Protein AF-A0A949WKX7-F1 (afdb_monomer_lite)

Radius of gyration: 25.23 Å; chains: 1; bounding box: 70×46×63 Å

Sequence (174 aa):
MPRRTNNMPKRAIAEISQEQEAMLPEYRQKWRSFAISTESIDEEKVRSVIKAAYSVSDFSEPEILFFESPFAAIQGIFAIDDYKGYLGHKTTTKFHKRVIHYIWHGIEEKFETIIFRKLRNQIHFPEFPHYWTEDNPIIPYFPSSYEINICMSIQLINDLVNSEIEFADVILFK

Foldseek 3Di:
DDDDPPPDPPPDPPDADPVRVVCVVVVVVVVVVVVPDPDDDPPVVVLVVQQVVCVVPPDDRDDDDDDPDPLRVLLVLLPDDPSCVVCDPVSNVVCCVPPLVVVLVVVCCCCCVPVVLVVCCVVVPVPDRDDDDPVDDDDDPDDDDDPCSVVVSVVVSVCSNVDPDDCPVVPDDD

Secondary structure (DSSP, 8-state):
--------------S--HHHHHHHHHHHHHHHHHHH--SPP-HHHHHHHHHHHHHTSSSPPPP----SSHHHHHHHHHTSTTHHHHHHHHHHHHHIIIIIHHHHHHHHHHIIIIIIHHHHHHHH-SS-----BTTB----SS--SHHHHHHHHHHHHHHHHH----GGG-----

pLDDT: mean 71.39, std 17.6, range [30.52, 93.62]

Structure (mmCIF, N/CA/C/O backbone):
data_AF-A0A949WKX7-F1
#
_entry.id   AF-A0A949WKX7-F1
#
loop_
_atom_site.group_PDB
_atom_site.id
_atom_site.type_symbol
_atom_site.label_atom_id
_atom_site.label_alt_id
_atom_site.label_comp_id
_atom_site.label_asym_id
_atom_site.label_entity_id
_atom_site.label_seq_id
_atom_site.pdbx_PDB_ins_code
_atom_site.Cartn_x
_atom_site.Cartn_y
_atom_site.Cartn_z
_atom_site.occupancy
_atom_site.B_iso_or_equiv
_atom_site.auth_seq_id
_atom_site.auth_comp_id
_atom_site.auth_asym_id
_atom_site.auth_atom_id
_atom_site.pdbx_PDB_model_num
ATOM 1 N N . MET A 1 1 ? -31.957 8.109 -2.322 1.00 39.16 1 MET A N 1
ATOM 2 C CA . MET A 1 1 ? -30.990 7.964 -1.210 1.00 39.16 1 MET A CA 1
ATOM 3 C C . MET A 1 1 ? -31.052 9.212 -0.339 1.00 39.16 1 MET A C 1
ATOM 5 O O . MET A 1 1 ? -30.906 10.296 -0.898 1.00 39.16 1 MET A O 1
ATOM 9 N N . PRO A 1 2 ? -31.317 9.117 0.974 1.00 37.72 2 PRO A N 1
ATOM 10 C CA . PRO A 1 2 ? -31.351 10.300 1.825 1.00 37.72 2 PRO A CA 1
ATOM 11 C C . PRO A 1 2 ? -29.922 10.788 2.115 1.00 37.72 2 PRO A C 1
ATOM 13 O O . PRO A 1 2 ? -29.039 10.006 2.461 1.00 37.72 2 PRO A O 1
ATOM 16 N N . ARG A 1 3 ? -29.691 12.096 1.932 1.00 46.78 3 ARG A N 1
ATOM 17 C CA . ARG A 1 3 ? -28.433 12.784 2.262 1.00 46.78 3 ARG A CA 1
ATOM 18 C C . ARG A 1 3 ? -28.206 12.728 3.774 1.00 46.78 3 ARG A C 1
ATOM 20 O O . ARG A 1 3 ? -29.036 13.221 4.531 1.00 46.78 3 ARG A O 1
ATOM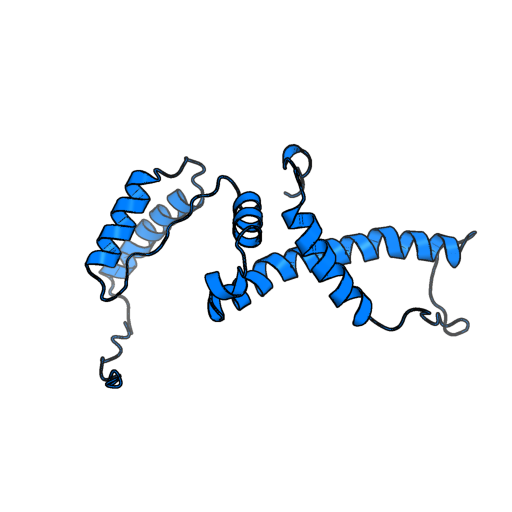 27 N N . ARG A 1 4 ? -27.057 12.193 4.200 1.00 47.19 4 ARG A N 1
ATOM 28 C CA . ARG A 1 4 ? -26.566 12.268 5.585 1.00 47.19 4 ARG A CA 1
ATOM 29 C C . ARG A 1 4 ? -26.398 13.754 5.942 1.00 47.19 4 ARG A C 1
ATOM 31 O O . ARG A 1 4 ? -25.523 14.430 5.405 1.00 47.19 4 ARG A O 1
ATOM 38 N N . THR A 1 5 ? -27.278 14.296 6.778 1.00 50.59 5 THR A N 1
ATOM 39 C CA . THR A 1 5 ? -27.165 15.665 7.294 1.00 50.59 5 THR A CA 1
ATOM 40 C C . THR A 1 5 ? -25.985 15.721 8.264 1.00 50.59 5 THR A C 1
ATOM 42 O O . THR A 1 5 ? -26.019 15.086 9.317 1.00 50.59 5 THR A O 1
ATOM 45 N N . ASN A 1 6 ? -24.932 16.457 7.900 1.00 53.31 6 ASN A N 1
ATOM 46 C CA . ASN A 1 6 ? -23.714 16.674 8.691 1.00 53.31 6 ASN A CA 1
ATOM 47 C C . ASN A 1 6 ? -23.968 17.575 9.921 1.00 53.31 6 ASN A C 1
ATOM 49 O O . ASN A 1 6 ? -23.372 18.639 10.041 1.00 53.31 6 ASN A O 1
ATOM 53 N N . ASN A 1 7 ? -24.835 17.148 10.841 1.00 54.50 7 ASN A N 1
ATOM 54 C CA . ASN A 1 7 ? -25.090 17.829 12.118 1.00 54.50 7 ASN A CA 1
ATOM 55 C C . ASN A 1 7 ? -24.396 17.140 13.310 1.00 54.50 7 ASN A C 1
ATOM 57 O O . ASN A 1 7 ? -24.852 17.253 14.444 1.00 54.50 7 ASN A O 1
ATOM 61 N N . MET A 1 8 ? -23.285 16.426 13.088 1.00 50.69 8 MET A N 1
ATOM 62 C CA . MET A 1 8 ? -22.447 15.985 14.207 1.00 50.69 8 MET A CA 1
ATOM 63 C C . MET A 1 8 ? -21.606 17.168 14.712 1.00 50.69 8 MET A C 1
ATOM 65 O O . MET A 1 8 ? -20.822 17.716 13.932 1.00 50.69 8 MET A O 1
ATOM 69 N N . PRO A 1 9 ? -21.725 17.571 15.991 1.00 56.16 9 PRO A N 1
ATOM 70 C CA . PRO A 1 9 ? -20.866 18.604 16.550 1.00 56.16 9 PRO A CA 1
ATOM 71 C C . PRO A 1 9 ? -19.411 18.125 16.494 1.00 56.16 9 PRO A C 1
ATOM 73 O O . PRO A 1 9 ? -19.074 17.067 17.029 1.00 56.16 9 PRO A O 1
ATOM 76 N N . LYS A 1 10 ? -18.541 18.897 15.831 1.00 61.34 10 LYS A N 1
ATOM 77 C CA . LYS A 1 10 ? -17.091 18.671 15.853 1.00 61.34 10 LYS A CA 1
ATOM 78 C C . LYS A 1 10 ? -16.607 18.833 17.293 1.00 61.34 10 LYS A C 1
ATOM 80 O O . LYS A 1 10 ? -16.432 19.952 17.765 1.00 61.34 10 LYS A O 1
ATOM 85 N N . ARG A 1 11 ? -16.389 17.720 17.991 1.00 65.19 11 ARG A N 1
ATOM 86 C CA . ARG A 1 11 ? -15.721 17.701 19.296 1.00 65.19 11 ARG A CA 1
ATOM 87 C C . ARG A 1 11 ? -14.225 17.900 19.065 1.00 65.19 11 ARG A C 1
ATOM 89 O O . ARG A 1 11 ? -13.481 16.935 18.924 1.00 65.19 11 ARG A O 1
ATOM 96 N N . ALA A 1 12 ? -13.811 19.153 18.918 1.00 63.34 12 ALA A N 1
ATOM 97 C CA . ALA A 1 12 ? -12.402 19.513 18.906 1.00 63.34 12 ALA A CA 1
ATOM 98 C C . ALA A 1 12 ? -11.899 19.531 20.354 1.00 63.34 12 ALA A C 1
ATOM 100 O O . ALA A 1 12 ? -12.466 20.225 21.195 1.00 63.34 12 ALA A O 1
ATOM 101 N N . ILE A 1 13 ? -10.862 18.748 20.647 1.00 71.69 13 ILE A N 1
ATOM 102 C CA . ILE A 1 13 ? -10.139 18.840 21.917 1.00 71.69 13 ILE A CA 1
ATOM 103 C C . ILE A 1 13 ? -9.285 20.107 21.815 1.00 71.69 13 ILE A C 1
ATOM 105 O O . ILE A 1 13 ? -8.344 20.141 21.025 1.00 71.69 13 ILE A O 1
ATOM 109 N N . ALA A 1 14 ? -9.678 21.168 22.520 1.00 74.75 14 ALA A N 1
ATOM 110 C CA . ALA A 1 14 ? -8.988 22.458 22.477 1.00 74.75 14 ALA A CA 1
ATOM 111 C C . ALA A 1 14 ? -7.728 22.468 23.355 1.00 74.75 14 ALA A C 1
ATOM 113 O O . ALA A 1 14 ? -6.737 23.095 22.996 1.00 74.75 14 ALA A O 1
ATOM 114 N N . GLU A 1 15 ? -7.763 21.741 24.474 1.0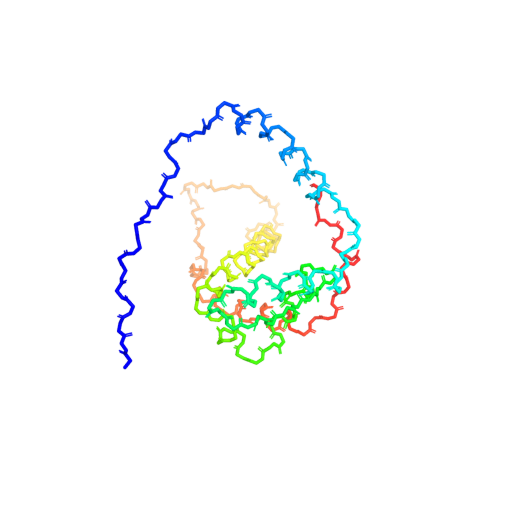0 82.19 15 GLU A N 1
ATOM 115 C CA . GLU A 1 15 ? -6.693 21.683 25.467 1.00 82.19 15 GLU A CA 1
ATOM 116 C C . GLU A 1 15 ? -6.556 20.256 26.004 1.00 82.19 15 GLU A C 1
ATOM 118 O O . GLU A 1 15 ? -7.531 19.502 26.074 1.00 82.19 15 GLU A O 1
ATOM 123 N N . ILE A 1 16 ? -5.325 19.887 26.346 1.00 84.81 16 ILE A N 1
ATOM 124 C CA . ILE A 1 16 ? -4.964 18.584 26.902 1.00 84.81 16 ILE A CA 1
ATOM 125 C C . ILE A 1 16 ? -4.978 18.729 28.427 1.00 84.81 16 ILE A C 1
ATOM 127 O O . ILE A 1 16 ? -4.426 19.701 28.942 1.00 84.81 16 ILE A O 1
ATOM 131 N N . SER A 1 17 ? -5.610 17.811 29.164 1.00 87.94 17 SER A N 1
ATOM 132 C CA . SER A 1 17 ? -5.568 17.885 30.632 1.00 87.94 17 SER A CA 1
ATOM 133 C C . SER A 1 17 ? -4.164 17.564 31.154 1.00 87.94 17 SER A C 1
ATOM 135 O O . SER A 1 17 ? -3.410 16.830 30.517 1.00 87.94 17 SER A O 1
ATOM 137 N N . GLN A 1 18 ? -3.823 18.058 32.346 1.00 87.50 18 GLN A N 1
ATOM 138 C CA . GLN A 1 18 ? -2.528 17.781 32.980 1.00 87.50 18 GLN A CA 1
ATOM 139 C C . GLN A 1 18 ? -2.286 16.271 33.178 1.00 87.50 18 GLN A C 1
ATOM 141 O O . GLN A 1 18 ? -1.166 15.789 33.028 1.00 87.50 18 GLN A O 1
ATOM 146 N N . GLU A 1 19 ? -3.351 15.509 33.442 1.00 88.19 19 GLU A N 1
ATOM 147 C CA . GLU A 1 19 ? -3.313 14.044 33.509 1.00 88.19 19 GLU A CA 1
ATOM 148 C C . GLU A 1 19 ? -3.000 13.416 32.143 1.00 88.19 19 GLU A C 1
ATOM 150 O O . GLU A 1 19 ? -2.157 12.530 32.046 1.00 88.19 19 GLU A O 1
ATOM 155 N N . GLN A 1 20 ? -3.628 13.894 31.064 1.00 85.31 20 GLN A N 1
ATOM 156 C CA . GLN A 1 20 ? -3.361 13.414 29.705 1.00 85.31 20 GLN A CA 1
ATOM 157 C C . GLN A 1 20 ? -1.944 13.772 29.237 1.00 85.31 20 GLN A C 1
ATOM 159 O O . GLN A 1 20 ? -1.293 12.955 28.584 1.00 85.31 20 GLN A O 1
ATOM 164 N N . GLU A 1 21 ? -1.454 14.964 29.581 1.00 88.50 21 GLU A N 1
ATOM 165 C CA . GLU A 1 21 ? -0.094 15.405 29.267 1.00 88.50 21 GLU A CA 1
ATOM 166 C C . GLU A 1 21 ? 0.953 14.542 29.981 1.00 88.50 21 GLU A C 1
ATOM 168 O O . GLU A 1 21 ? 1.921 14.108 29.351 1.00 88.50 21 GLU A O 1
ATOM 173 N N . ALA A 1 22 ? 0.710 14.191 31.248 1.00 91.44 22 ALA A N 1
ATOM 174 C CA . ALA A 1 22 ? 1.557 13.269 32.001 1.00 91.44 22 ALA A CA 1
ATOM 175 C C . ALA A 1 22 ? 1.628 11.863 31.370 1.00 91.44 22 ALA A C 1
ATOM 177 O O . ALA A 1 22 ? 2.645 11.187 31.510 1.00 91.44 22 ALA A O 1
ATOM 178 N N . MET A 1 23 ? 0.600 11.438 30.623 1.00 91.38 23 MET A N 1
ATOM 179 C CA . MET A 1 23 ? 0.587 10.150 29.913 1.00 91.38 23 MET A CA 1
ATOM 180 C C . MET A 1 23 ? 1.288 10.180 28.543 1.00 91.38 23 MET A C 1
ATOM 182 O O . MET A 1 23 ? 1.633 9.124 28.002 1.00 91.38 23 MET A O 1
ATOM 186 N N . LEU A 1 24 ? 1.505 11.355 27.938 1.00 90.56 24 LEU A N 1
ATOM 187 C CA . LEU A 1 24 ? 2.106 11.459 26.599 1.00 90.56 24 LEU A CA 1
ATOM 188 C C . LEU A 1 24 ? 3.486 10.785 26.477 1.00 90.56 24 LEU A C 1
ATOM 190 O O . LEU A 1 24 ? 3.721 10.140 25.448 1.00 90.56 24 LEU A O 1
ATOM 194 N N . PRO A 1 25 ? 4.405 10.894 27.459 1.00 92.44 25 PRO A N 1
ATOM 195 C CA . PRO A 1 25 ? 5.700 10.222 27.394 1.00 92.44 25 PRO A CA 1
ATOM 196 C C . PRO A 1 25 ? 5.571 8.698 27.322 1.00 92.44 25 PRO A C 1
ATOM 198 O O . PRO A 1 25 ? 6.234 8.074 26.492 1.00 92.44 25 PRO A O 1
ATOM 201 N N . GLU A 1 26 ? 4.676 8.109 28.119 1.00 91.94 26 GLU A N 1
ATOM 202 C CA . GLU A 1 26 ? 4.443 6.661 28.145 1.00 91.94 26 GLU A CA 1
ATOM 203 C C . GLU A 1 26 ? 3.891 6.165 26.807 1.00 91.94 26 GLU A C 1
ATOM 205 O O . GLU A 1 26 ? 4.407 5.205 26.227 1.00 91.94 26 GLU A O 1
ATOM 210 N N . TYR A 1 27 ? 2.891 6.861 26.254 1.00 90.75 27 TYR A N 1
ATOM 211 C CA . TYR A 1 27 ? 2.351 6.527 24.936 1.00 90.75 27 TYR A CA 1
ATOM 212 C C . TYR A 1 27 ? 3.391 6.685 23.832 1.00 90.75 27 TYR A C 1
ATOM 214 O O . TYR A 1 27 ? 3.495 5.820 22.961 1.00 90.75 27 TYR A O 1
ATOM 222 N N . ARG A 1 28 ? 4.203 7.747 23.876 1.00 89.88 28 ARG A N 1
ATOM 223 C CA . ARG A 1 28 ? 5.282 7.955 22.905 1.00 89.88 28 ARG A CA 1
ATOM 224 C C . ARG A 1 28 ? 6.290 6.813 22.960 1.00 89.88 28 ARG A C 1
ATOM 226 O O . ARG A 1 28 ? 6.685 6.308 21.910 1.00 89.88 28 ARG A O 1
ATOM 233 N N . GLN A 1 29 ? 6.697 6.402 24.157 1.00 91.00 29 GLN A N 1
ATOM 234 C CA . GLN A 1 29 ? 7.638 5.300 24.331 1.00 91.00 29 GLN A CA 1
ATOM 235 C C . GLN A 1 29 ? 7.044 3.981 23.831 1.00 91.00 29 GLN A C 1
ATOM 237 O O . GLN A 1 29 ? 7.697 3.278 23.061 1.00 91.00 29 GLN A O 1
ATOM 242 N N . LYS A 1 30 ? 5.781 3.708 24.172 1.00 89.75 30 LYS A N 1
ATOM 243 C CA . LYS A 1 30 ? 5.029 2.544 23.693 1.00 89.75 30 LYS A CA 1
ATOM 244 C C . LYS A 1 30 ? 4.931 2.502 22.166 1.00 89.75 30 LYS A C 1
ATOM 246 O O . LYS A 1 30 ? 5.123 1.461 21.553 1.00 89.75 30 LYS A O 1
ATOM 251 N N . TRP A 1 31 ? 4.629 3.623 21.519 1.00 88.06 31 TRP A N 1
ATOM 252 C CA . TRP A 1 31 ? 4.493 3.659 20.060 1.00 88.06 31 TRP A CA 1
ATOM 253 C C . TRP A 1 31 ? 5.851 3.545 19.374 1.00 88.06 31 TRP A C 1
ATOM 255 O O . TRP A 1 31 ? 5.967 2.885 18.344 1.00 88.06 31 TRP A O 1
ATOM 265 N N . ARG A 1 32 ? 6.895 4.129 19.972 1.00 87.50 32 ARG A N 1
ATOM 266 C CA . ARG A 1 32 ? 8.266 4.012 19.475 1.00 87.50 32 ARG A CA 1
ATOM 267 C C . ARG A 1 32 ? 8.781 2.576 19.541 1.00 87.50 32 ARG A C 1
ATOM 269 O O . ARG A 1 32 ? 9.431 2.152 18.593 1.00 87.50 32 ARG A O 1
ATOM 276 N N . SER A 1 33 ? 8.484 1.832 20.610 1.00 86.50 33 SER A N 1
ATOM 277 C CA . SER A 1 33 ? 8.884 0.422 20.703 1.00 86.50 33 SER A CA 1
ATOM 278 C C . SER A 1 33 ? 8.217 -0.430 19.624 1.00 86.50 33 SER A C 1
ATOM 280 O O . SER A 1 33 ? 8.879 -1.277 19.039 1.00 86.50 33 SER A O 1
ATOM 282 N N . PHE A 1 34 ? 6.949 -0.164 19.293 1.00 81.56 34 PHE A N 1
ATOM 283 C CA . PHE A 1 34 ? 6.281 -0.856 18.186 1.00 81.56 34 PHE A CA 1
ATOM 284 C C . PHE A 1 34 ? 6.818 -0.443 16.813 1.00 81.56 34 PHE A C 1
ATOM 286 O O . PHE A 1 34 ? 7.000 -1.300 15.959 1.00 81.56 34 PHE A O 1
ATOM 293 N N . ALA A 1 35 ? 7.109 0.842 16.596 1.00 77.25 35 ALA A N 1
ATOM 294 C CA . ALA A 1 35 ? 7.558 1.344 15.295 1.00 77.25 35 ALA A CA 1
ATOM 295 C C . ALA A 1 35 ? 8.945 0.831 14.866 1.00 77.25 35 ALA A C 1
ATOM 297 O O . ALA A 1 35 ? 9.254 0.852 13.680 1.00 77.25 35 ALA A O 1
ATOM 298 N N . ILE A 1 36 ? 9.786 0.426 15.822 1.00 80.81 36 ILE A N 1
ATOM 299 C CA . ILE A 1 36 ? 11.148 -0.079 15.573 1.00 80.81 36 ILE A CA 1
ATOM 300 C C . ILE A 1 36 ? 11.191 -1.616 15.654 1.00 80.81 36 ILE A C 1
ATOM 302 O O . ILE A 1 36 ? 12.210 -2.221 15.332 1.00 80.81 36 ILE A O 1
ATOM 306 N N . SER A 1 37 ? 10.099 -2.262 16.076 1.00 81.69 37 SER A N 1
ATOM 307 C CA . SER A 1 37 ? 10.047 -3.721 16.139 1.00 81.69 37 SER A CA 1
ATOM 308 C C . SER A 1 37 ? 10.153 -4.321 14.738 1.00 81.69 37 SER A C 1
ATOM 310 O O . SER A 1 37 ? 9.458 -3.898 13.816 1.00 81.69 37 SER A O 1
ATOM 312 N N . THR A 1 38 ? 11.019 -5.322 14.598 1.00 80.62 38 THR A N 1
ATOM 313 C CA . THR A 1 38 ? 11.138 -6.173 13.406 1.00 80.62 38 THR A CA 1
ATOM 314 C C . THR A 1 38 ? 10.511 -7.549 13.634 1.00 80.62 38 THR A C 1
ATOM 316 O O . THR A 1 38 ? 10.736 -8.463 12.845 1.00 80.62 38 THR A O 1
ATOM 319 N N . GLU A 1 39 ? 9.793 -7.733 14.746 1.00 82.00 39 GLU A N 1
ATOM 320 C CA . GLU A 1 39 ? 9.047 -8.962 15.005 1.00 82.00 39 GLU A CA 1
ATOM 321 C C . GLU A 1 39 ? 7.950 -9.135 13.953 1.00 82.00 39 GLU A C 1
ATOM 323 O O . GLU A 1 39 ? 7.314 -8.165 13.533 1.00 82.00 39 GLU A O 1
ATOM 328 N N . SER A 1 40 ? 7.735 -10.384 13.535 1.00 80.88 40 SER A N 1
ATOM 329 C CA . SER A 1 40 ? 6.670 -10.698 12.588 1.00 80.88 40 SER A CA 1
ATOM 330 C C . SER A 1 40 ? 5.307 -10.330 13.173 1.00 80.88 40 SER A C 1
ATOM 332 O O . SER A 1 40 ? 5.052 -10.471 14.374 1.00 80.88 40 SER A O 1
ATOM 334 N N . ILE A 1 41 ? 4.430 -9.838 12.305 1.00 84.06 41 ILE A N 1
ATOM 335 C CA . ILE A 1 41 ? 3.070 -9.476 12.672 1.00 84.06 41 ILE A CA 1
ATOM 336 C C . ILE A 1 41 ? 2.256 -10.760 12.836 1.00 84.06 41 ILE A C 1
ATOM 338 O O . ILE A 1 41 ? 2.187 -11.590 11.938 1.00 84.06 41 ILE A O 1
ATOM 342 N N . ASP A 1 42 ? 1.576 -10.889 13.972 1.00 89.75 42 ASP A N 1
ATOM 343 C CA . ASP A 1 42 ? 0.550 -11.913 14.164 1.00 89.75 42 ASP A CA 1
ATOM 344 C C . ASP A 1 42 ? -0.688 -11.556 13.322 1.00 89.75 42 ASP A C 1
ATOM 346 O O . ASP A 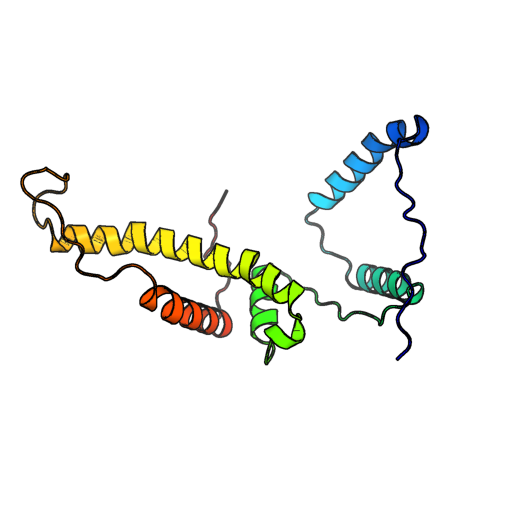1 42 ? -1.530 -10.738 13.721 1.00 89.75 42 ASP A O 1
ATOM 350 N N . GLU A 1 43 ? -0.760 -12.127 12.118 1.00 90.56 43 GLU A N 1
ATOM 351 C CA . GLU A 1 43 ? -1.814 -11.842 11.145 1.00 90.56 43 GLU A CA 1
ATOM 352 C C . GLU A 1 43 ? -3.214 -12.148 11.684 1.00 90.56 43 GLU A C 1
ATOM 354 O O . GLU A 1 43 ? -4.140 -11.366 11.454 1.00 90.56 43 GLU A O 1
ATOM 359 N N . GLU A 1 44 ? -3.394 -13.246 12.428 1.00 91.94 44 GLU A N 1
ATOM 360 C CA . GLU A 1 44 ? -4.698 -13.630 12.983 1.00 91.94 44 GLU A CA 1
ATOM 361 C C . GLU A 1 44 ? -5.169 -12.616 14.022 1.00 91.94 44 GLU A C 1
ATOM 363 O O . GLU A 1 44 ? -6.321 -12.150 13.999 1.00 91.94 44 GLU A O 1
ATOM 368 N N . LYS A 1 45 ? -4.256 -12.204 14.903 1.00 91.75 45 LYS A N 1
ATOM 369 C CA . LYS A 1 45 ? -4.542 -11.178 15.899 1.00 91.75 45 LYS A CA 1
ATOM 370 C C . LYS A 1 45 ? -4.869 -9.841 15.244 1.00 91.75 45 LYS A C 1
ATOM 372 O O . LYS A 1 45 ? -5.854 -9.210 15.623 1.00 91.75 45 LYS A O 1
ATOM 377 N N . VAL A 1 46 ? -4.110 -9.411 14.237 1.00 91.50 46 VAL A N 1
ATOM 378 C CA . VAL A 1 46 ? -4.406 -8.160 13.520 1.00 91.50 46 VAL A CA 1
ATOM 379 C C . VAL A 1 46 ? -5.756 -8.238 12.815 1.00 91.50 46 VAL A C 1
ATOM 381 O O . VAL A 1 46 ? -6.567 -7.316 12.935 1.00 91.50 46 VAL A O 1
ATOM 384 N N . ARG A 1 47 ? -6.041 -9.351 12.134 1.00 93.62 47 ARG A N 1
ATOM 385 C CA . ARG A 1 47 ? -7.308 -9.549 11.427 1.00 93.62 47 ARG A CA 1
ATOM 386 C C . ARG A 1 47 ? -8.490 -9.486 12.389 1.00 93.62 47 ARG A C 1
ATOM 388 O O . ARG A 1 47 ? -9.454 -8.778 12.110 1.00 93.62 47 ARG A O 1
ATOM 395 N N . SER A 1 48 ? -8.411 -10.173 13.528 1.00 92.69 48 SER A N 1
ATOM 396 C CA . SER A 1 48 ? -9.482 -10.171 14.534 1.00 92.69 48 SER A CA 1
ATOM 397 C C . SER A 1 48 ? -9.730 -8.776 15.116 1.00 92.69 48 SER A C 1
ATOM 399 O O . SER A 1 48 ? -10.882 -8.353 15.216 1.00 92.69 48 SER A O 1
ATOM 401 N N . VAL A 1 49 ? -8.666 -8.022 15.413 1.00 93.44 49 VAL A N 1
ATOM 402 C CA . VAL A 1 49 ? -8.767 -6.651 15.934 1.00 93.44 49 VAL A CA 1
ATOM 403 C C . VAL A 1 49 ? -9.387 -5.706 14.905 1.00 93.44 49 VAL A C 1
ATOM 405 O O . VAL A 1 49 ? -10.286 -4.938 15.252 1.00 93.44 49 VAL A O 1
ATOM 408 N N . ILE A 1 50 ? -8.959 -5.767 13.639 1.00 92.88 50 ILE A N 1
ATOM 409 C CA . ILE A 1 50 ? -9.526 -4.917 12.582 1.00 92.88 50 ILE A CA 1
ATOM 410 C C . ILE A 1 50 ? -11.002 -5.265 12.359 1.00 92.88 50 ILE A C 1
ATOM 412 O O . ILE A 1 50 ? -11.839 -4.364 12.338 1.00 92.88 50 ILE A O 1
ATOM 416 N N . LYS A 1 51 ? -11.350 -6.554 12.268 1.00 92.00 51 LYS A N 1
ATOM 417 C CA . LYS A 1 51 ? -12.747 -6.994 12.119 1.00 92.00 51 LYS A CA 1
ATOM 418 C C . LYS A 1 51 ? -13.626 -6.521 13.275 1.00 92.00 51 LYS A C 1
ATOM 420 O O . LYS A 1 51 ? -14.715 -6.009 13.035 1.00 92.00 51 LYS A O 1
ATOM 425 N N . ALA A 1 52 ? -13.146 -6.637 14.513 1.00 92.44 52 ALA A N 1
ATOM 426 C CA . ALA A 1 52 ? -13.867 -6.161 15.691 1.00 92.44 52 ALA A CA 1
ATOM 427 C C . ALA A 1 52 ? -14.052 -4.634 15.693 1.00 92.44 52 ALA A C 1
ATOM 429 O O . ALA A 1 52 ? -15.094 -4.138 16.109 1.00 92.44 52 ALA A O 1
ATOM 430 N N . ALA A 1 53 ? -13.074 -3.868 15.205 1.00 92.75 53 ALA A N 1
ATOM 431 C CA . ALA A 1 53 ? -13.218 -2.420 15.081 1.00 92.75 53 ALA A CA 1
ATOM 432 C C . ALA A 1 53 ? -14.267 -2.037 14.023 1.00 92.75 53 ALA A C 1
ATOM 434 O O . ALA A 1 53 ? -15.074 -1.134 14.251 1.00 92.75 53 ALA A O 1
ATOM 435 N N . TYR A 1 54 ? -14.277 -2.736 12.884 1.00 93.25 54 TYR A N 1
ATOM 436 C CA . TYR A 1 54 ? -15.235 -2.473 11.812 1.00 93.25 54 TYR A CA 1
ATOM 437 C C . TYR A 1 54 ? -16.646 -2.967 12.137 1.00 93.25 54 TYR A C 1
ATOM 439 O O . TYR A 1 54 ? -17.595 -2.303 11.736 1.00 93.25 54 TYR A O 1
ATOM 447 N N . SER A 1 55 ? -16.807 -4.040 12.920 1.00 90.12 55 SER A N 1
ATOM 448 C CA . SER A 1 55 ? -18.130 -4.531 13.341 1.00 90.12 55 SER A CA 1
ATOM 449 C C . SER A 1 55 ? -18.884 -3.547 14.240 1.00 90.12 55 SER A C 1
ATOM 451 O O . SER A 1 55 ? -20.112 -3.537 14.254 1.00 90.12 55 SER A O 1
ATOM 453 N N . VAL A 1 56 ? -18.156 -2.697 14.969 1.00 93.19 56 VAL A N 1
ATOM 454 C CA . VAL A 1 56 ? -18.718 -1.611 15.792 1.00 93.19 56 VAL A CA 1
ATOM 455 C C . VAL A 1 56 ? -18.956 -0.337 14.962 1.00 93.19 56 VAL A C 1
ATOM 457 O O . VAL A 1 56 ? -19.558 0.623 15.439 1.00 93.19 56 VAL A O 1
ATOM 460 N N . SER A 1 57 ? -18.499 -0.308 13.710 1.00 86.06 57 SER A N 1
ATOM 461 C CA . SER A 1 57 ? -18.625 0.834 12.806 1.00 86.06 57 SER A CA 1
ATOM 462 C C . SER A 1 57 ? -19.722 0.612 11.755 1.00 86.06 57 SER A C 1
ATOM 464 O O . SER A 1 57 ? -20.034 -0.519 11.409 1.00 86.06 57 SER A O 1
ATOM 466 N N . ASP A 1 58 ? -20.259 1.685 11.165 1.00 89.31 58 ASP A N 1
ATOM 467 C CA . ASP A 1 58 ? -21.217 1.593 10.042 1.00 89.31 58 ASP A CA 1
ATOM 468 C C . ASP A 1 58 ? -20.553 1.200 8.698 1.00 89.31 58 ASP A C 1
ATOM 470 O O . ASP A 1 58 ? -21.124 1.429 7.626 1.00 89.31 58 ASP A O 1
ATOM 474 N N . PHE A 1 59 ? -19.313 0.706 8.715 1.00 86.44 59 PHE A N 1
ATOM 475 C CA . PHE A 1 59 ? -18.553 0.377 7.511 1.00 86.44 59 PHE A CA 1
ATOM 476 C C . PHE A 1 59 ? -18.544 -1.128 7.261 1.00 86.44 59 PHE A C 1
ATOM 478 O O . PHE A 1 59 ? -18.509 -1.933 8.187 1.00 86.44 59 PHE A O 1
ATOM 485 N N . SER A 1 60 ? -18.539 -1.504 5.982 1.00 87.88 60 SER A N 1
ATOM 486 C CA . SER A 1 60 ? -18.335 -2.891 5.577 1.00 87.88 60 SER A CA 1
ATOM 487 C C . SER A 1 60 ? -16.957 -3.381 6.012 1.00 87.88 60 SER A C 1
ATOM 489 O O . SER A 1 60 ? -15.991 -2.615 6.011 1.00 87.88 60 SER A O 1
ATOM 491 N N . GLU A 1 61 ? -16.871 -4.669 6.333 1.00 89.31 61 GLU A N 1
ATOM 492 C CA . GLU A 1 61 ? -15.608 -5.325 6.654 1.00 89.31 61 GLU A CA 1
ATOM 493 C C . GLU A 1 61 ? -14.595 -5.131 5.510 1.00 89.31 61 GLU A C 1
ATOM 495 O O . GLU A 1 61 ? -14.941 -5.367 4.347 1.00 89.31 61 GLU A O 1
ATOM 500 N N . PRO A 1 62 ? -13.370 -4.666 5.807 1.00 88.50 62 PRO A N 1
ATOM 501 C CA . PRO A 1 62 ? -12.367 -4.428 4.786 1.00 88.50 62 PRO A CA 1
ATOM 502 C C . PRO A 1 62 ? -11.665 -5.727 4.388 1.00 88.50 62 PRO A C 1
ATOM 504 O O . PRO A 1 62 ? -11.438 -6.618 5.208 1.00 88.50 62 PRO A O 1
ATOM 507 N N . GLU A 1 63 ? -11.223 -5.780 3.137 1.00 89.00 63 GLU A N 1
ATOM 508 C CA . GLU A 1 63 ? -10.212 -6.738 2.711 1.00 89.00 63 GLU A CA 1
ATOM 509 C C . GLU A 1 63 ? -8.851 -6.352 3.313 1.00 89.00 63 GLU A C 1
ATOM 511 O O . GLU A 1 63 ? -8.439 -5.190 3.265 1.00 89.00 63 GLU A O 1
ATOM 516 N N . ILE A 1 64 ? -8.169 -7.323 3.926 1.00 90.44 64 ILE A N 1
ATOM 517 C CA . ILE A 1 64 ? -6.876 -7.128 4.592 1.00 90.44 64 ILE A CA 1
ATOM 518 C C . ILE A 1 64 ? -5.858 -8.028 3.902 1.00 90.44 64 ILE A C 1
ATOM 520 O O . ILE A 1 64 ? -5.981 -9.255 3.957 1.00 90.44 64 ILE A O 1
ATOM 524 N N . LEU A 1 65 ? -4.863 -7.393 3.285 1.0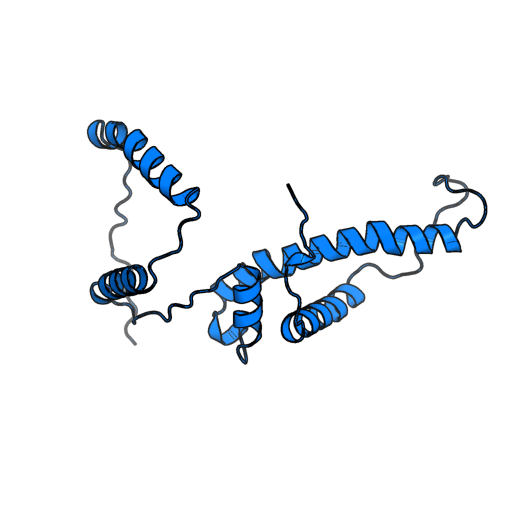0 89.06 65 LEU A N 1
ATOM 525 C CA . LEU A 1 65 ? -3.758 -8.034 2.581 1.00 89.06 65 LEU A CA 1
ATOM 526 C C . LEU A 1 65 ? -2.470 -7.866 3.393 1.00 89.06 65 LEU A C 1
ATOM 528 O O . LEU A 1 65 ? -2.152 -6.754 3.823 1.00 89.06 65 LEU A O 1
ATOM 532 N N . PHE A 1 66 ? -1.744 -8.965 3.583 1.00 89.88 66 PHE A N 1
ATOM 533 C CA . PHE A 1 66 ? -0.432 -8.992 4.222 1.00 89.88 66 PHE A CA 1
ATOM 534 C C . PHE A 1 66 ? 0.633 -9.289 3.170 1.00 89.88 66 PHE A C 1
ATOM 536 O O . PHE A 1 66 ? 0.401 -10.059 2.240 1.00 89.88 66 PHE A O 1
ATOM 543 N N . PHE A 1 67 ? 1.783 -8.634 3.301 1.00 87.00 67 PHE A N 1
ATOM 544 C CA . PHE A 1 67 ? 2.899 -8.769 2.375 1.00 87.00 67 PHE A CA 1
ATOM 545 C C . PHE A 1 67 ? 4.208 -8.788 3.157 1.00 87.00 67 PHE A C 1
ATOM 547 O O . PHE A 1 67 ? 4.405 -7.967 4.051 1.00 87.00 67 PHE A O 1
ATOM 554 N N . GLU A 1 68 ? 5.120 -9.670 2.753 1.00 84.31 68 GLU A N 1
ATOM 555 C CA . GLU A 1 68 ? 6.444 -9.835 3.371 1.00 84.31 68 GLU A CA 1
ATOM 556 C C . GLU A 1 68 ? 7.374 -8.636 3.137 1.00 84.31 68 GLU A C 1
ATOM 558 O O . GLU A 1 68 ? 8.338 -8.414 3.867 1.00 84.31 68 GLU A O 1
ATOM 563 N N . SER A 1 69 ? 7.108 -7.838 2.100 1.00 81.69 69 SER A N 1
ATOM 564 C CA . SER A 1 69 ? 7.895 -6.648 1.798 1.00 81.69 69 SER A CA 1
ATOM 565 C C . SER A 1 69 ? 7.065 -5.566 1.104 1.00 81.69 69 SER A C 1
ATOM 567 O O . SER A 1 69 ? 6.045 -5.861 0.469 1.00 81.69 69 SER A O 1
ATOM 569 N N . PRO A 1 70 ? 7.519 -4.297 1.145 1.00 80.94 70 PRO A N 1
ATOM 570 C CA . PRO A 1 70 ? 6.903 -3.229 0.366 1.00 80.94 70 PRO A CA 1
ATOM 571 C C . PRO A 1 70 ? 6.855 -3.534 -1.137 1.00 80.94 70 PRO A C 1
ATOM 573 O O . PRO A 1 70 ? 5.906 -3.136 -1.803 1.00 80.94 70 PRO A O 1
ATOM 576 N N . PHE A 1 71 ? 7.848 -4.248 -1.675 1.00 79.81 71 PHE A N 1
ATOM 577 C CA . PHE A 1 71 ? 7.887 -4.606 -3.093 1.00 79.81 71 PHE A CA 1
ATOM 578 C C . PHE A 1 71 ? 6.826 -5.650 -3.447 1.00 79.81 71 PHE A C 1
ATOM 580 O O . PHE A 1 71 ? 6.070 -5.441 -4.393 1.00 79.81 71 PHE A O 1
ATOM 587 N N . ALA A 1 72 ? 6.688 -6.699 -2.630 1.00 84.75 72 ALA A N 1
ATOM 588 C CA . ALA A 1 72 ? 5.634 -7.698 -2.800 1.00 84.75 72 ALA A CA 1
ATOM 589 C C . ALA A 1 72 ? 4.236 -7.053 -2.761 1.00 84.75 72 ALA A C 1
ATOM 591 O O . ALA A 1 72 ? 3.364 -7.417 -3.546 1.00 84.75 72 ALA A O 1
ATOM 592 N N . ALA A 1 73 ? 4.041 -6.031 -1.918 1.00 87.62 73 ALA A N 1
ATOM 593 C CA . ALA A 1 73 ? 2.801 -5.257 -1.895 1.00 87.62 73 ALA A CA 1
ATOM 594 C C . ALA A 1 73 ? 2.559 -4.489 -3.202 1.00 87.62 73 ALA A C 1
ATOM 596 O O . ALA A 1 73 ? 1.439 -4.455 -3.708 1.00 87.62 73 ALA A O 1
ATOM 597 N N . ILE A 1 74 ? 3.600 -3.873 -3.765 1.00 85.75 74 ILE A N 1
ATOM 598 C CA . ILE A 1 74 ? 3.510 -3.141 -5.034 1.00 85.75 74 ILE A CA 1
ATOM 599 C C . ILE A 1 74 ? 3.164 -4.096 -6.181 1.00 85.75 74 ILE A C 1
ATOM 601 O O . ILE A 1 74 ? 2.250 -3.803 -6.951 1.00 85.75 74 ILE A O 1
ATOM 605 N N . GLN A 1 75 ? 3.847 -5.239 -6.267 1.00 85.88 75 GLN A N 1
ATOM 606 C CA . GLN A 1 75 ? 3.575 -6.262 -7.277 1.00 85.88 75 GLN A CA 1
ATOM 607 C C . GLN A 1 75 ? 2.168 -6.836 -7.131 1.00 85.88 75 GLN A C 1
ATOM 609 O O . GLN A 1 75 ? 1.426 -6.881 -8.108 1.00 85.88 75 GLN A O 1
ATOM 614 N N . GLY A 1 76 ? 1.768 -7.190 -5.908 1.00 88.62 76 GLY A N 1
ATOM 615 C CA . GLY A 1 76 ? 0.426 -7.690 -5.622 1.00 88.62 76 GLY A CA 1
ATOM 616 C C . GLY A 1 76 ? -0.662 -6.696 -6.021 1.00 88.62 76 GLY A C 1
ATOM 617 O O . GLY A 1 76 ? -1.671 -7.097 -6.586 1.00 88.62 76 GLY A O 1
ATOM 618 N N . ILE A 1 77 ? -0.440 -5.394 -5.806 1.00 87.81 77 ILE A N 1
ATOM 619 C CA . ILE A 1 77 ? -1.366 -4.348 -6.260 1.00 87.81 77 ILE A CA 1
ATOM 620 C C . ILE A 1 77 ? -1.398 -4.258 -7.790 1.00 87.81 77 ILE A C 1
ATOM 622 O O . ILE A 1 77 ? -2.482 -4.124 -8.349 1.00 87.81 77 ILE A O 1
ATOM 626 N N . PHE A 1 78 ? -0.254 -4.313 -8.478 1.00 84.75 78 PHE A N 1
ATOM 627 C CA . PHE A 1 78 ? -0.234 -4.235 -9.944 1.00 84.75 78 PHE A CA 1
ATOM 628 C C . PHE A 1 78 ? -0.755 -5.488 -10.644 1.00 84.75 78 PHE A C 1
ATOM 630 O O . PHE A 1 78 ? -1.221 -5.379 -11.774 1.00 84.75 78 PHE A O 1
ATOM 637 N N . ALA A 1 79 ? -0.716 -6.642 -9.982 1.00 87.94 79 ALA A N 1
ATOM 638 C CA . ALA A 1 79 ? -1.298 -7.881 -10.483 1.00 87.94 79 ALA A CA 1
ATOM 639 C C . ALA A 1 79 ? -2.840 -7.867 -10.489 1.00 87.94 79 ALA A C 1
ATOM 641 O O . ALA A 1 79 ? -3.453 -8.737 -11.099 1.00 87.94 79 ALA A O 1
ATOM 642 N 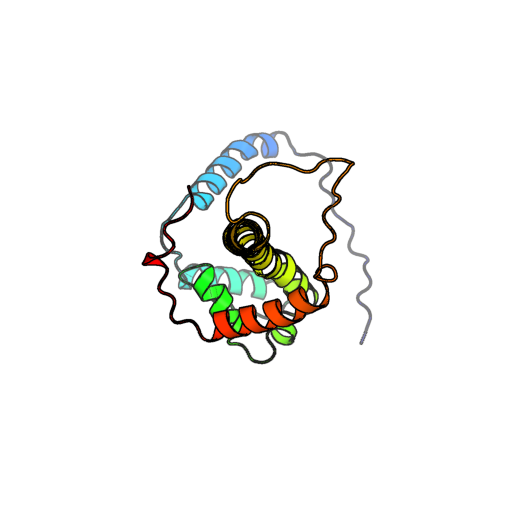N . ILE A 1 80 ? -3.477 -6.900 -9.816 1.00 87.12 80 ILE A N 1
ATOM 643 C CA . ILE A 1 80 ? -4.934 -6.746 -9.820 1.00 87.12 80 ILE A CA 1
ATOM 644 C C . ILE A 1 80 ? -5.379 -6.096 -11.135 1.00 87.12 80 ILE A C 1
ATOM 646 O O . ILE A 1 80 ? -4.984 -4.969 -11.456 1.00 87.12 80 ILE A O 1
ATOM 650 N N . ASP A 1 81 ? -6.276 -6.775 -11.852 1.00 84.50 81 ASP A N 1
ATOM 651 C CA . ASP A 1 81 ? -6.967 -6.214 -13.013 1.00 84.50 81 ASP A CA 1
ATOM 652 C C . ASP A 1 81 ? -7.711 -4.928 -12.621 1.00 84.50 81 ASP A C 1
ATOM 654 O O . ASP A 1 81 ? -8.484 -4.900 -11.664 1.00 84.50 81 ASP A O 1
ATOM 658 N N . ASP A 1 82 ? -7.463 -3.837 -13.351 1.00 86.94 82 ASP A N 1
ATOM 659 C CA . ASP A 1 82 ? -7.932 -2.489 -12.993 1.00 86.94 82 ASP A CA 1
ATOM 660 C C . ASP A 1 82 ? -7.638 -2.107 -11.522 1.00 86.94 82 ASP A C 1
ATOM 662 O O . ASP A 1 82 ? -8.505 -1.647 -10.770 1.00 86.94 82 ASP A O 1
ATOM 666 N N . TYR A 1 83 ? -6.373 -2.233 -11.100 1.00 85.06 83 TYR A N 1
ATOM 667 C CA . TYR A 1 83 ? -5.926 -1.832 -9.757 1.00 85.06 83 TYR A CA 1
ATOM 668 C C . TYR A 1 83 ? -6.337 -0.395 -9.358 1.00 85.06 83 TYR A C 1
ATOM 670 O O . TYR A 1 83 ? -6.478 -0.082 -8.172 1.00 85.06 83 TYR A O 1
ATOM 678 N N . LYS A 1 84 ? -6.546 0.503 -10.335 1.00 82.44 84 LYS A N 1
ATOM 679 C CA . LYS A 1 84 ? -7.022 1.879 -10.106 1.00 82.44 84 LYS A CA 1
ATOM 680 C C . LYS A 1 84 ? -8.477 1.896 -9.632 1.00 82.44 84 LYS A C 1
ATOM 682 O O . LYS A 1 84 ? -8.811 2.664 -8.722 1.00 82.44 84 LYS A O 1
ATOM 687 N N . GLY A 1 85 ? -9.323 1.064 -10.238 1.00 87.12 85 GLY A N 1
ATOM 688 C CA . GLY A 1 85 ? -10.687 0.806 -9.791 1.00 87.12 85 GLY A CA 1
ATOM 689 C C . GLY A 1 85 ? -10.708 0.192 -8.393 1.00 87.12 85 GLY A C 1
ATOM 690 O O . GLY A 1 85 ? -11.374 0.733 -7.508 1.00 87.12 85 GLY A O 1
ATOM 691 N N . TYR A 1 86 ? -9.899 -0.849 -8.169 1.00 87.00 86 TYR A N 1
ATOM 692 C CA . TYR A 1 86 ? -9.795 -1.552 -6.882 1.00 87.00 86 TYR A CA 1
ATOM 693 C C . TYR A 1 86 ? -9.419 -0.624 -5.713 1.00 87.00 86 TYR A C 1
ATOM 695 O O . TYR A 1 86 ? -10.101 -0.585 -4.690 1.00 87.00 86 TYR A O 1
ATOM 703 N N . LEU A 1 87 ? -8.369 0.190 -5.867 1.00 85.69 87 LEU A N 1
ATOM 704 C CA . LEU A 1 87 ? -7.929 1.120 -4.817 1.00 85.69 87 LEU A CA 1
ATOM 705 C C . LEU A 1 87 ? -8.893 2.305 -4.625 1.00 85.69 87 LEU A C 1
ATOM 707 O O . LEU A 1 87 ? -8.910 2.956 -3.572 1.00 85.69 87 LEU A O 1
ATOM 711 N N . GLY A 1 88 ? -9.665 2.638 -5.659 1.00 86.31 88 GLY A N 1
ATOM 712 C CA . GLY A 1 88 ? -10.471 3.846 -5.724 1.00 86.31 88 GLY A CA 1
ATOM 713 C C . GLY A 1 88 ? -9.634 5.121 -5.893 1.00 86.31 88 GLY A C 1
ATOM 714 O O . GLY A 1 88 ? -8.416 5.162 -5.692 1.00 86.31 88 GLY A O 1
ATOM 715 N N . HIS A 1 89 ? -10.298 6.220 -6.259 1.00 81.31 89 HIS A N 1
ATOM 716 C CA . HIS A 1 89 ? -9.629 7.441 -6.727 1.00 81.31 89 HIS A CA 1
ATOM 717 C C . HIS A 1 89 ? -8.635 8.047 -5.716 1.00 81.31 89 HIS A C 1
ATOM 719 O O . HIS A 1 89 ? -7.499 8.367 -6.063 1.00 81.31 89 HIS A O 1
ATOM 725 N N . LYS A 1 90 ? -9.028 8.191 -4.440 1.00 84.44 90 LYS A N 1
ATOM 726 C CA . LYS A 1 90 ? -8.172 8.827 -3.418 1.00 84.44 90 LYS A CA 1
ATOM 727 C C . LYS A 1 90 ? -6.931 7.996 -3.093 1.00 84.44 90 LYS A C 1
ATOM 729 O O . LYS A 1 90 ? -5.849 8.562 -2.928 1.00 84.44 90 LYS A O 1
ATOM 734 N N . THR A 1 91 ? -7.092 6.683 -2.966 1.00 84.69 91 THR A N 1
ATOM 735 C CA . THR A 1 91 ? -5.991 5.770 -2.644 1.00 84.69 91 THR A CA 1
ATOM 736 C C . THR A 1 91 ? -5.058 5.640 -3.837 1.00 84.69 91 THR A C 1
ATOM 738 O O . THR A 1 91 ? -3.853 5.767 -3.652 1.00 84.69 91 THR A O 1
ATOM 741 N N . THR A 1 92 ? -5.598 5.541 -5.056 1.00 84.31 92 THR A N 1
ATOM 742 C CA . THR A 1 92 ? -4.817 5.529 -6.303 1.00 84.31 92 THR A CA 1
ATOM 743 C C . THR A 1 92 ? -3.933 6.763 -6.428 1.00 84.31 92 THR A C 1
ATOM 745 O O . THR A 1 92 ? -2.735 6.636 -6.666 1.00 84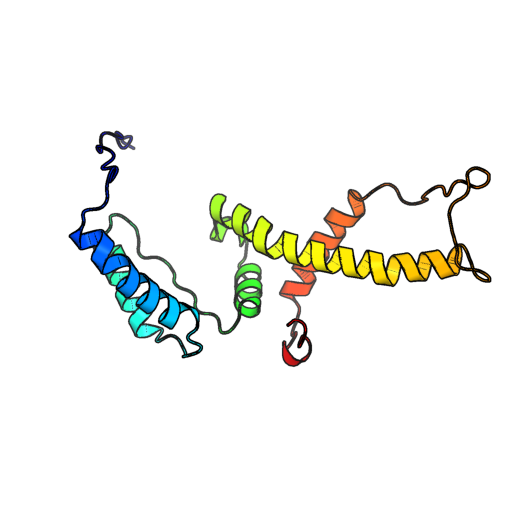.31 92 THR A O 1
ATOM 748 N N . THR A 1 93 ? -4.473 7.963 -6.193 1.00 84.31 93 THR A N 1
ATOM 749 C CA . THR A 1 93 ? -3.679 9.202 -6.250 1.00 84.31 93 THR A CA 1
ATOM 750 C C . THR A 1 93 ? -2.536 9.195 -5.232 1.00 84.31 93 THR A C 1
ATOM 752 O O . THR A 1 93 ? -1.417 9.601 -5.548 1.00 84.31 93 THR A O 1
ATOM 755 N N . LYS A 1 94 ? -2.781 8.708 -4.007 1.00 88.00 94 LYS A N 1
ATOM 756 C CA . LYS A 1 94 ? -1.728 8.593 -2.984 1.00 88.00 94 LYS A CA 1
ATOM 757 C C . LYS A 1 94 ? -0.692 7.531 -3.345 1.00 88.00 94 LYS A C 1
ATOM 759 O O . LYS A 1 94 ? 0.496 7.788 -3.168 1.00 88.00 94 LYS A O 1
ATOM 764 N N . PHE A 1 95 ? -1.136 6.379 -3.837 1.00 84.38 95 PHE A N 1
ATOM 765 C CA . PHE A 1 95 ? -0.281 5.277 -4.259 1.00 84.38 95 PHE A CA 1
ATOM 766 C C . PHE A 1 95 ? 0.635 5.722 -5.399 1.00 84.38 95 PHE A C 1
ATOM 768 O O . PHE A 1 95 ? 1.851 5.640 -5.278 1.00 84.38 95 PHE A O 1
ATOM 775 N N . HIS A 1 96 ? 0.073 6.336 -6.439 1.00 80.94 96 HIS A N 1
ATOM 776 C CA . HIS A 1 96 ? 0.837 6.862 -7.565 1.00 80.94 96 HIS A CA 1
ATOM 777 C C . HIS A 1 96 ? 1.860 7.919 -7.120 1.00 80.94 96 HIS A C 1
ATOM 779 O O . HIS A 1 96 ? 3.030 7.854 -7.487 1.00 80.94 96 HIS A O 1
ATOM 785 N N . LYS A 1 97 ? 1.456 8.865 -6.263 1.00 83.56 97 LYS A N 1
ATOM 786 C CA . LYS A 1 97 ? 2.359 9.921 -5.783 1.00 83.56 97 LYS A CA 1
ATOM 787 C C . LYS A 1 97 ? 3.500 9.396 -4.905 1.00 83.56 97 LYS A C 1
ATOM 789 O O . LYS A 1 97 ? 4.565 9.998 -4.888 1.00 83.56 97 LYS A O 1
ATOM 794 N N . ARG A 1 98 ? 3.276 8.342 -4.119 1.00 84.31 98 ARG A N 1
ATOM 795 C CA . ARG A 1 98 ? 4.277 7.842 -3.160 1.00 84.31 98 ARG A CA 1
ATOM 796 C C . ARG A 1 98 ? 5.149 6.734 -3.723 1.00 84.31 98 ARG A C 1
ATOM 798 O O . ARG A 1 98 ? 6.315 6.670 -3.370 1.00 84.31 98 ARG A O 1
ATOM 805 N N . VAL A 1 99 ? 4.576 5.871 -4.552 1.00 84.06 99 VAL A N 1
ATOM 806 C CA . VAL A 1 99 ? 5.249 4.688 -5.086 1.00 84.06 99 VAL A CA 1
ATOM 807 C C . VAL A 1 99 ? 5.774 4.992 -6.479 1.00 84.06 99 VAL A C 1
ATOM 809 O O . VAL A 1 99 ? 6.981 5.085 -6.663 1.00 84.06 99 VAL A O 1
ATOM 812 N N . ILE A 1 100 ? 4.874 5.229 -7.439 1.00 78.31 100 ILE A N 1
ATOM 813 C CA . ILE A 1 100 ? 5.256 5.417 -8.845 1.00 78.31 100 ILE A CA 1
ATOM 814 C C . ILE A 1 100 ? 6.192 6.606 -9.001 1.00 78.31 100 ILE A C 1
ATOM 816 O O . ILE A 1 100 ? 7.278 6.452 -9.535 1.00 78.31 100 ILE A O 1
ATOM 820 N N . HIS A 1 101 ? 5.809 7.774 -8.490 1.00 81.12 101 HIS A N 1
ATOM 821 C CA . HIS A 1 101 ? 6.606 8.988 -8.650 1.00 81.12 101 HIS A CA 1
ATOM 822 C C . HIS A 1 101 ? 7.983 8.891 -7.974 1.00 81.12 101 HIS A C 1
ATOM 824 O O . HIS A 1 101 ? 8.954 9.428 -8.493 1.00 81.12 101 HIS A O 1
ATOM 830 N N . TYR A 1 102 ? 8.086 8.188 -6.840 1.00 80.25 102 TYR A N 1
ATOM 831 C CA . TYR A 1 102 ? 9.364 7.989 -6.155 1.00 80.25 102 TYR A CA 1
ATOM 832 C C . TYR A 1 102 ? 10.285 7.046 -6.936 1.00 80.25 102 TYR A C 1
ATOM 834 O O . TYR A 1 102 ? 11.443 7.381 -7.175 1.00 80.25 102 TYR A O 1
ATOM 842 N N . ILE A 1 103 ? 9.760 5.896 -7.373 1.00 79.81 103 ILE A N 1
ATOM 843 C CA . ILE A 1 103 ? 10.512 4.931 -8.188 1.00 79.81 103 ILE A CA 1
ATOM 844 C C . ILE A 1 103 ? 10.945 5.589 -9.501 1.00 79.81 103 ILE A C 1
ATOM 846 O O . ILE A 1 103 ? 12.104 5.485 -9.894 1.00 79.81 103 ILE A O 1
ATOM 850 N N . TRP A 1 104 ? 10.028 6.318 -10.133 1.00 75.62 104 TRP A N 1
ATOM 851 C CA . TRP A 1 104 ? 10.262 7.072 -11.355 1.00 75.62 104 TRP A CA 1
ATOM 852 C C . TRP A 1 104 ? 11.404 8.074 -11.198 1.00 75.62 104 TRP A C 1
ATOM 854 O O . TRP A 1 104 ? 12.372 8.008 -11.948 1.00 75.62 104 TRP A O 1
ATOM 864 N N . HIS A 1 105 ? 11.350 8.931 -10.174 1.00 77.06 105 HIS A N 1
ATOM 865 C CA . HIS A 1 105 ? 12.422 9.890 -9.917 1.00 77.06 105 HIS A CA 1
ATOM 866 C C . HIS A 1 105 ? 13.767 9.220 -9.644 1.00 77.06 105 HIS A C 1
ATOM 868 O O . HIS A 1 105 ? 14.779 9.676 -10.168 1.00 77.06 105 HIS A O 1
ATOM 874 N N . GLY A 1 106 ? 13.796 8.131 -8.870 1.00 73.25 106 GLY A N 1
ATOM 875 C CA . GLY A 1 106 ? 15.041 7.407 -8.605 1.00 73.25 106 GLY A CA 1
ATOM 876 C C . GLY A 1 106 ? 15.647 6.780 -9.865 1.00 73.25 106 GLY A C 1
ATOM 877 O O . GLY A 1 106 ? 16.869 6.681 -9.988 1.00 73.25 106 GLY A O 1
ATOM 878 N N . ILE A 1 107 ? 14.810 6.366 -10.817 1.00 74.94 107 ILE A N 1
ATOM 879 C CA . ILE A 1 107 ? 15.254 5.806 -12.097 1.00 74.94 107 ILE A CA 1
ATOM 880 C C . ILE A 1 107 ? 15.692 6.909 -13.049 1.00 74.94 107 ILE A C 1
ATOM 882 O O . ILE A 1 107 ? 16.779 6.794 -13.607 1.00 74.94 107 ILE A O 1
ATOM 886 N N . GLU A 1 108 ? 14.909 7.979 -13.193 1.00 70.94 108 GLU A N 1
ATOM 887 C CA . GLU A 1 108 ? 15.291 9.161 -13.972 1.00 70.94 108 GLU A CA 1
ATOM 888 C C . GLU A 1 108 ? 16.630 9.717 -13.497 1.00 70.94 108 GLU A C 1
ATOM 890 O O . GLU A 1 108 ? 17.526 9.910 -14.310 1.00 70.94 108 GLU A O 1
ATOM 895 N N . GLU A 1 109 ? 16.811 9.908 -12.187 1.00 71.94 109 GLU A N 1
ATOM 896 C CA . GLU A 1 109 ? 18.061 10.420 -11.626 1.00 71.94 109 GLU A CA 1
ATOM 897 C C . GLU A 1 109 ? 19.249 9.529 -12.012 1.00 71.94 109 GLU A C 1
ATOM 899 O O . GLU A 1 109 ? 20.294 10.032 -12.433 1.00 71.94 109 GLU A O 1
ATOM 904 N N . LYS A 1 110 ? 19.093 8.202 -11.928 1.00 68.19 110 LYS A N 1
ATOM 905 C CA . LYS A 1 110 ? 20.142 7.250 -12.316 1.00 68.19 110 LYS A CA 1
ATOM 906 C C . LYS A 1 110 ? 20.383 7.239 -13.825 1.00 68.19 110 LYS A C 1
ATOM 908 O O . LYS A 1 110 ? 21.541 7.200 -14.241 1.00 68.19 110 LYS A O 1
ATOM 913 N N . PHE A 1 111 ? 19.335 7.288 -14.642 1.00 69.88 111 PHE A N 1
ATOM 914 C CA . PHE A 1 111 ? 19.449 7.319 -16.101 1.00 69.88 111 PHE A CA 1
ATOM 915 C C . PHE A 1 111 ? 20.115 8.608 -16.584 1.00 69.88 111 PHE A C 1
ATOM 917 O O . PHE A 1 111 ? 21.083 8.545 -17.345 1.00 69.88 111 PHE A O 1
ATOM 924 N N . GLU A 1 112 ? 19.668 9.760 -16.093 1.00 65.88 112 GLU A N 1
ATOM 925 C CA . GLU A 1 112 ? 20.252 11.068 -16.395 1.00 65.88 112 GLU A CA 1
ATOM 926 C C . GLU A 1 112 ? 21.712 11.147 -15.928 1.00 65.88 112 GLU A C 1
ATOM 928 O O . GLU A 1 112 ? 22.622 11.504 -16.686 1.00 65.88 112 GLU A O 1
ATOM 933 N N . THR A 1 113 ? 21.983 10.736 -14.688 1.00 63.03 113 THR A N 1
ATOM 934 C CA . THR A 1 113 ? 23.327 10.855 -14.106 1.00 63.03 113 THR A CA 1
ATOM 935 C C . THR A 1 113 ? 24.325 9.885 -14.735 1.00 63.03 113 THR A C 1
ATOM 937 O O . THR A 1 113 ? 25.494 10.244 -14.906 1.00 63.03 113 THR A O 1
ATOM 940 N N . ILE A 1 114 ? 23.905 8.660 -15.071 1.00 62.56 114 ILE A N 1
ATOM 941 C CA . ILE A 1 114 ? 24.815 7.603 -15.532 1.00 62.56 114 ILE A CA 1
ATOM 942 C C . ILE A 1 114 ? 24.813 7.499 -17.053 1.00 62.56 114 ILE A C 1
ATOM 944 O O . ILE A 1 114 ? 25.879 7.564 -17.661 1.00 62.56 114 ILE A O 1
ATOM 948 N N . ILE A 1 115 ? 23.653 7.302 -17.675 1.00 63.72 115 ILE A N 1
ATOM 949 C CA . ILE A 1 115 ? 23.563 6.962 -19.099 1.00 63.72 115 ILE A CA 1
ATOM 950 C C . ILE A 1 115 ? 23.634 8.226 -19.942 1.00 63.72 115 ILE A C 1
ATOM 952 O O . ILE A 1 115 ? 24.482 8.309 -20.832 1.00 63.72 115 ILE A O 1
ATOM 956 N N . PHE A 1 116 ? 22.821 9.236 -19.624 1.00 64.81 116 PHE A N 1
ATOM 957 C CA . PHE A 1 116 ? 22.805 10.473 -20.398 1.00 64.81 116 PHE A CA 1
ATOM 958 C C . PHE A 1 116 ? 24.146 11.203 -20.297 1.00 64.81 116 PHE A C 1
ATOM 960 O O . PHE A 1 116 ? 24.724 11.564 -21.319 1.00 64.81 116 PHE A O 1
ATOM 967 N N . ARG A 1 117 ? 24.726 11.320 -19.094 1.00 59.78 117 ARG A N 1
ATOM 968 C CA . ARG A 1 117 ? 26.072 11.895 -18.926 1.00 59.78 117 ARG A CA 1
ATOM 969 C C . ARG A 1 117 ? 27.157 11.101 -19.671 1.00 59.78 117 ARG A C 1
ATOM 971 O O . ARG A 1 117 ? 28.001 11.723 -20.310 1.00 59.78 117 ARG A O 1
ATOM 978 N N . LYS A 1 118 ? 27.152 9.760 -19.628 1.00 62.12 118 LYS A N 1
ATOM 979 C CA . LYS A 1 118 ? 28.145 8.940 -20.354 1.00 62.12 118 LYS A CA 1
ATOM 980 C C . LYS A 1 118 ? 28.018 9.093 -21.867 1.00 62.12 118 LYS A C 1
ATOM 982 O O . LYS A 1 118 ? 29.018 9.378 -22.518 1.00 62.12 118 LYS A O 1
ATOM 987 N N . LEU A 1 119 ? 26.809 8.945 -22.407 1.00 62.22 119 LEU A N 1
ATOM 988 C CA . LEU A 1 119 ? 26.552 9.063 -23.844 1.00 62.22 119 LEU A CA 1
ATOM 989 C C . LEU A 1 119 ? 26.849 10.477 -24.343 1.00 62.22 119 LEU A C 1
ATOM 991 O O . LEU A 1 119 ? 27.527 10.647 -25.352 1.00 62.22 119 LEU A O 1
ATOM 995 N N . ARG A 1 120 ? 26.421 11.501 -23.598 1.00 57.00 120 ARG A N 1
ATOM 996 C CA . ARG A 1 120 ? 26.717 12.899 -23.922 1.00 57.00 120 ARG A CA 1
ATOM 997 C C . ARG A 1 120 ? 28.219 13.170 -23.932 1.00 57.00 120 ARG A C 1
ATOM 999 O O . ARG A 1 120 ? 28.691 13.822 -24.855 1.00 57.00 120 ARG A O 1
ATOM 1006 N N . ASN A 1 121 ? 28.971 12.655 -22.959 1.00 56.75 121 ASN A N 1
ATOM 1007 C CA . ASN A 1 121 ? 30.426 12.818 -22.929 1.00 56.75 121 ASN A CA 1
ATOM 1008 C C . ASN A 1 121 ? 31.104 12.093 -24.102 1.00 56.75 121 ASN A C 1
ATOM 1010 O O . ASN A 1 121 ? 31.991 12.664 -24.723 1.00 56.75 121 ASN A O 1
ATOM 1014 N N . GLN A 1 122 ? 30.654 10.883 -24.448 1.00 59.44 122 GLN A N 1
ATOM 1015 C CA . GLN A 1 122 ? 31.191 10.122 -25.584 1.00 59.44 122 GLN A CA 1
ATOM 1016 C C . GLN A 1 122 ? 30.916 10.785 -26.940 1.00 59.44 122 GLN A C 1
ATOM 1018 O O . GLN A 1 122 ? 31.758 10.708 -27.829 1.00 59.44 122 GLN A O 1
ATOM 1023 N N . ILE A 1 123 ? 29.759 11.432 -27.104 1.00 56.19 123 ILE A N 1
ATOM 1024 C CA . ILE A 1 123 ? 29.358 12.057 -28.372 1.00 56.19 123 ILE A CA 1
ATOM 1025 C C . ILE A 1 123 ? 29.931 13.472 -28.511 1.00 56.19 123 ILE A C 1
ATOM 1027 O O . ILE A 1 123 ? 30.406 13.836 -29.582 1.00 56.19 123 ILE A O 1
ATOM 1031 N N . HIS A 1 124 ? 29.883 14.285 -27.451 1.00 47.44 124 HIS A N 1
ATOM 1032 C CA . HIS A 1 124 ? 30.279 15.693 -27.537 1.00 47.44 124 HIS A CA 1
ATOM 1033 C C . HIS A 1 124 ? 31.768 15.938 -27.276 1.00 47.44 124 HIS A C 1
ATOM 1035 O O . HIS A 1 124 ? 32.287 16.955 -27.727 1.00 47.44 124 HIS A O 1
ATOM 1041 N N . PHE A 1 125 ? 32.454 15.041 -26.563 1.00 53.03 125 PHE A N 1
ATOM 1042 C CA . PHE A 1 125 ? 33.831 15.259 -26.123 1.00 53.03 125 PHE A CA 1
ATOM 1043 C C . PHE A 1 125 ? 34.648 13.959 -26.120 1.00 53.03 125 PHE A C 1
ATOM 1045 O O . PHE A 1 125 ? 35.001 13.458 -25.050 1.00 53.03 125 PHE A O 1
ATOM 1052 N N . PRO A 1 126 ? 34.997 13.405 -27.295 1.00 54.47 126 PRO A N 1
ATOM 1053 C CA . PRO A 1 126 ? 35.830 12.208 -27.355 1.00 54.47 126 PRO A CA 1
ATOM 1054 C C . PRO A 1 126 ? 37.234 12.421 -26.752 1.00 54.47 126 PRO A C 1
ATOM 1056 O O . PRO A 1 126 ? 37.852 11.440 -26.348 1.00 54.47 126 PRO A O 1
ATOM 1059 N N . GLU A 1 127 ? 37.716 13.672 -26.634 1.00 50.97 127 GLU A N 1
ATOM 1060 C CA . GLU A 1 127 ? 39.080 13.973 -26.160 1.00 50.97 127 GLU A CA 1
ATOM 1061 C C . GLU A 1 127 ? 39.206 14.865 -24.893 1.00 50.97 127 GLU A C 1
ATOM 1063 O O . GLU A 1 127 ? 40.206 14.705 -24.201 1.00 50.97 127 GLU A O 1
ATOM 1068 N N . PHE A 1 128 ? 38.247 15.731 -24.489 1.00 49.00 128 PHE A N 1
ATOM 1069 C CA . PHE A 1 128 ? 38.382 16.552 -23.248 1.00 49.00 128 PHE A CA 1
ATOM 1070 C C . PHE A 1 128 ? 37.050 16.967 -22.563 1.00 49.00 128 PHE A C 1
ATOM 1072 O O . PHE A 1 128 ? 36.182 17.507 -23.239 1.00 49.00 128 PHE A O 1
ATOM 1079 N N . PRO A 1 129 ? 36.862 16.846 -21.224 1.00 50.12 129 PRO A N 1
ATOM 1080 C CA . PRO A 1 129 ? 35.529 16.702 -20.616 1.00 50.12 129 PRO A CA 1
ATOM 1081 C C . PRO A 1 129 ? 34.867 17.964 -20.007 1.00 50.12 129 PRO A C 1
ATOM 1083 O O . PRO A 1 129 ? 33.930 17.817 -19.217 1.00 50.12 129 PRO A O 1
ATOM 1086 N N . HIS A 1 130 ? 35.303 19.200 -20.288 1.00 47.44 130 HIS A N 1
ATOM 1087 C CA . HIS A 1 130 ? 35.000 20.320 -19.377 1.00 47.44 130 HIS A CA 1
ATOM 1088 C C . HIS A 1 130 ? 34.545 21.673 -19.995 1.00 47.44 130 HIS A C 1
ATOM 1090 O O . HIS A 1 130 ? 35.353 22.446 -20.490 1.00 47.44 130 HIS A O 1
ATOM 1096 N N . TYR A 1 131 ? 33.241 21.941 -19.769 1.00 48.84 131 TYR A N 1
ATOM 1097 C CA . TYR A 1 131 ? 32.481 23.198 -19.536 1.00 48.84 131 TYR A CA 1
ATOM 1098 C C . TYR A 1 131 ? 31.996 24.112 -20.683 1.00 48.84 131 TYR A C 1
ATOM 1100 O O . TYR A 1 131 ? 32.599 24.252 -21.736 1.00 48.84 131 TYR A O 1
ATOM 1108 N N . TRP A 1 132 ? 30.836 24.723 -20.397 1.00 48.59 132 TRP A N 1
ATOM 1109 C CA . TRP A 1 132 ? 30.041 25.662 -21.200 1.00 48.59 132 TRP A CA 1
ATOM 1110 C C . TRP A 1 132 ? 30.754 27.020 -21.305 1.00 48.59 132 TRP A C 1
ATOM 1112 O O . TRP A 1 132 ? 31.176 27.556 -20.279 1.00 48.59 132 TRP A O 1
ATOM 1122 N N . THR A 1 133 ? 30.851 27.594 -22.505 1.00 53.88 133 THR A N 1
ATOM 1123 C CA . THR A 1 133 ? 31.341 28.966 -22.726 1.00 53.88 133 THR A CA 1
ATOM 1124 C C . THR A 1 133 ? 30.361 29.748 -23.598 1.00 53.88 133 THR A C 1
ATOM 1126 O O . THR A 1 133 ? 29.620 29.157 -24.384 1.00 53.88 133 THR A O 1
ATOM 1129 N N . GLU A 1 134 ? 30.346 31.078 -23.454 1.00 54.38 134 GLU A N 1
ATOM 1130 C CA . GLU A 1 134 ? 29.468 31.979 -24.224 1.00 54.38 134 GLU A CA 1
ATOM 1131 C C . GLU A 1 134 ? 29.673 31.849 -25.743 1.00 54.38 134 GLU A C 1
ATOM 1133 O O . GLU A 1 134 ? 28.726 32.012 -26.509 1.00 54.38 134 GLU A O 1
ATOM 1138 N N . ASP A 1 135 ? 30.878 31.463 -26.170 1.00 54.59 135 ASP A N 1
ATOM 1139 C CA . ASP A 1 135 ? 31.240 31.316 -27.581 1.00 54.59 135 ASP A CA 1
ATOM 1140 C C . ASP A 1 135 ? 30.715 30.019 -28.227 1.00 54.59 135 ASP A C 1
ATOM 1142 O O . ASP A 1 135 ? 30.658 29.931 -29.452 1.00 54.59 135 ASP A O 1
ATOM 1146 N N . ASN A 1 136 ? 30.329 29.005 -27.435 1.00 54.94 136 ASN A N 1
ATOM 1147 C CA . ASN A 1 136 ? 29.861 27.704 -27.936 1.00 54.94 136 ASN A CA 1
ATOM 1148 C C . ASN A 1 136 ? 28.668 27.168 -27.117 1.00 54.94 136 ASN A C 1
ATOM 1150 O O . ASN A 1 136 ? 28.823 26.248 -26.302 1.00 54.94 136 ASN A O 1
ATOM 1154 N N . PRO A 1 137 ? 27.455 27.711 -27.324 1.00 52.59 137 PRO A N 1
ATOM 1155 C CA . PRO A 1 137 ? 26.271 27.259 -26.608 1.00 52.59 137 PRO A CA 1
ATOM 1156 C C . PRO A 1 137 ? 25.871 25.838 -27.028 1.00 52.59 137 PRO A C 1
ATOM 1158 O O . PRO A 1 137 ? 25.738 25.518 -28.210 1.00 52.59 137 PRO A O 1
ATOM 1161 N N . ILE A 1 138 ? 25.624 24.972 -26.043 1.00 54.59 138 ILE A N 1
ATOM 1162 C CA . ILE A 1 138 ? 25.112 23.618 -26.292 1.00 54.59 138 ILE A CA 1
ATOM 1163 C C . ILE A 1 138 ? 23.622 23.695 -26.642 1.00 54.59 138 ILE A C 1
ATOM 1165 O O . ILE A 1 138 ? 22.813 24.081 -25.799 1.00 54.59 138 ILE A O 1
ATOM 1169 N N . ILE A 1 139 ? 23.260 23.263 -27.851 1.00 51.66 139 ILE A N 1
ATOM 1170 C CA . ILE A 1 139 ? 21.868 23.115 -28.294 1.00 51.66 139 ILE A CA 1
ATOM 1171 C C . ILE A 1 139 ? 21.406 21.682 -27.968 1.00 51.66 139 ILE A C 1
ATOM 1173 O O . ILE A 1 139 ? 21.963 20.729 -28.521 1.00 51.66 139 ILE A O 1
ATOM 1177 N N . PRO A 1 140 ? 20.430 21.478 -27.065 1.00 49.25 140 PRO A N 1
ATOM 1178 C CA . PRO A 1 140 ? 19.909 20.146 -26.777 1.00 49.25 140 PRO A CA 1
ATOM 1179 C C . PRO A 1 140 ? 19.062 19.633 -27.953 1.00 49.25 140 PRO A C 1
ATOM 1181 O O . PRO A 1 140 ? 18.080 20.257 -28.339 1.00 49.25 140 PRO A O 1
ATOM 1184 N N . TYR A 1 141 ? 19.442 18.479 -28.512 1.00 49.09 141 TYR A N 1
ATOM 1185 C CA . TYR A 1 141 ? 18.770 17.850 -29.661 1.00 49.09 141 TYR A CA 1
ATOM 1186 C C . TYR A 1 141 ? 17.454 17.135 -29.314 1.00 49.09 141 TYR A C 1
ATOM 1188 O O . TYR A 1 141 ? 16.685 16.810 -30.215 1.00 49.09 141 TYR A O 1
ATOM 1196 N N . PHE A 1 142 ? 17.175 16.888 -28.032 1.00 47.50 142 PHE A N 1
ATOM 1197 C CA . PHE A 1 142 ? 15.963 16.191 -27.599 1.00 47.50 142 PHE A CA 1
ATOM 1198 C C . PHE A 1 142 ? 14.946 17.185 -27.016 1.00 47.50 142 PHE A C 1
ATOM 1200 O O . PHE A 1 142 ? 15.300 17.919 -26.086 1.00 47.50 142 PHE A O 1
ATOM 1207 N N . PRO A 1 143 ? 13.694 17.229 -27.520 1.00 47.00 143 PRO A N 1
ATOM 1208 C CA . PRO A 1 143 ? 12.640 18.046 -26.929 1.00 47.00 143 PRO A CA 1
ATOM 1209 C C . PRO A 1 143 ? 12.357 17.568 -25.503 1.00 47.00 143 PRO A C 1
ATOM 1211 O O . PRO A 1 143 ? 12.304 16.369 -25.232 1.00 47.00 143 PRO A O 1
ATOM 1214 N N . SER A 1 144 ? 12.195 18.514 -24.581 1.00 49.12 144 SER A N 1
ATOM 1215 C CA . SER A 1 144 ? 12.101 18.253 -23.148 1.00 49.12 144 SER A CA 1
ATOM 1216 C C . SER A 1 144 ? 10.950 17.305 -22.783 1.00 49.12 144 SER A C 1
ATOM 1218 O O . SER A 1 144 ? 9.777 17.647 -22.941 1.00 49.12 144 SER A O 1
ATOM 1220 N N . SER A 1 145 ? 11.336 16.151 -22.236 1.00 50.34 145 SER A N 1
ATOM 1221 C CA . SER A 1 145 ? 10.703 15.381 -21.152 1.00 50.34 145 SER A CA 1
ATOM 1222 C C . SER A 1 145 ? 9.266 14.855 -21.280 1.00 50.34 145 SER A C 1
ATOM 1224 O O . SER A 1 145 ? 8.930 13.934 -20.545 1.00 50.34 145 SER A O 1
ATOM 1226 N N . TYR A 1 146 ? 8.402 15.325 -22.181 1.00 45.16 146 TYR A N 1
ATOM 1227 C CA . TYR A 1 146 ? 6.977 14.952 -22.097 1.00 45.16 146 TYR A CA 1
ATOM 1228 C C . TYR A 1 146 ? 6.608 13.614 -22.771 1.00 45.16 146 TYR A C 1
ATOM 1230 O O . TYR A 1 146 ? 5.772 12.881 -22.247 1.00 45.16 146 TYR A O 1
ATOM 1238 N N . GLU A 1 147 ? 7.247 13.245 -23.886 1.00 42.09 147 GLU A N 1
ATOM 1239 C CA . GLU A 1 147 ? 6.944 11.984 -24.597 1.00 42.09 147 GLU A CA 1
ATOM 1240 C C . GLU A 1 147 ? 7.705 10.778 -24.024 1.00 42.09 147 GLU A C 1
ATOM 1242 O O . GLU A 1 147 ? 7.157 9.680 -23.918 1.00 42.09 147 GLU A O 1
ATOM 1247 N N . ILE A 1 148 ? 8.941 10.992 -23.564 1.00 48.62 148 ILE A N 1
ATOM 1248 C CA . ILE A 1 148 ? 9.762 9.948 -22.934 1.00 48.62 148 ILE A CA 1
ATOM 1249 C C . ILE A 1 148 ? 9.139 9.514 -21.596 1.00 48.62 148 ILE A C 1
ATOM 1251 O O . ILE A 1 148 ? 9.063 8.318 -21.315 1.00 48.62 148 ILE A O 1
ATOM 1255 N N . ASN A 1 149 ? 8.604 10.457 -20.812 1.00 49.72 149 ASN A N 1
ATOM 1256 C CA . ASN A 1 149 ? 8.065 10.169 -19.480 1.00 49.72 149 ASN A CA 1
ATOM 1257 C C . ASN A 1 149 ? 6.796 9.304 -19.506 1.00 49.72 149 ASN A C 1
ATOM 1259 O O . ASN A 1 149 ? 6.602 8.470 -18.621 1.00 49.72 149 ASN A O 1
ATOM 1263 N N . ILE A 1 150 ? 5.934 9.449 -20.518 1.00 48.25 150 ILE A N 1
ATOM 1264 C CA . ILE A 1 150 ? 4.703 8.646 -20.626 1.00 48.25 150 ILE A CA 1
ATOM 1265 C C . ILE A 1 150 ? 5.024 7.216 -21.081 1.00 48.25 150 ILE A C 1
ATOM 1267 O O . ILE A 1 150 ? 4.537 6.257 -20.485 1.00 48.25 150 ILE A O 1
ATOM 1271 N N . CYS A 1 151 ? 5.876 7.050 -22.095 1.00 46.38 151 CYS A N 1
ATOM 1272 C CA . CYS A 1 151 ? 6.226 5.723 -22.606 1.00 46.38 151 CYS A CA 1
ATOM 1273 C C . CYS A 1 151 ? 7.005 4.898 -21.576 1.00 46.38 151 CYS A C 1
ATOM 1275 O O . CYS A 1 151 ? 6.706 3.726 -21.352 1.00 46.38 151 CYS A O 1
ATOM 1277 N N . MET A 1 152 ? 7.968 5.519 -20.900 1.00 54.72 152 MET A N 1
ATOM 1278 C CA . MET A 1 152 ? 8.778 4.824 -19.906 1.00 54.72 152 MET A CA 1
ATOM 1279 C C . MET A 1 152 ? 8.008 4.526 -18.611 1.00 54.72 152 MET A C 1
ATOM 1281 O O . MET A 1 152 ? 8.284 3.512 -17.981 1.00 54.72 152 MET A O 1
ATOM 1285 N N . SER A 1 153 ? 7.021 5.337 -18.210 1.00 51.91 153 SER A N 1
ATOM 1286 C CA . SER A 1 153 ? 6.194 5.016 -17.032 1.00 51.91 153 SER A CA 1
ATOM 1287 C C . SER A 1 153 ? 5.262 3.826 -17.279 1.00 51.91 153 SER A C 1
ATOM 1289 O O . SER A 1 153 ? 5.076 3.006 -16.380 1.00 51.91 153 SER A O 1
ATOM 1291 N N . ILE A 1 154 ? 4.733 3.677 -18.498 1.00 62.72 154 ILE A N 1
ATOM 1292 C CA . ILE A 1 154 ? 3.991 2.474 -18.908 1.00 62.72 154 ILE A CA 1
ATOM 1293 C C . ILE A 1 154 ? 4.922 1.256 -18.927 1.00 62.72 154 ILE A C 1
ATOM 1295 O O . ILE A 1 154 ? 4.569 0.214 -18.377 1.00 62.72 154 ILE A O 1
ATOM 1299 N N . GLN A 1 155 ? 6.122 1.397 -19.502 1.00 64.50 155 GLN A N 1
ATOM 1300 C CA . GLN A 1 155 ? 7.109 0.318 -19.545 1.00 64.50 155 GLN A CA 1
ATOM 1301 C C . GLN A 1 155 ? 7.537 -0.118 -18.138 1.00 64.50 155 GLN A C 1
ATOM 1303 O O . GLN A 1 155 ? 7.549 -1.306 -17.853 1.00 64.50 155 GLN A O 1
ATOM 1308 N N . LEU A 1 156 ? 7.778 0.829 -17.229 1.00 65.12 156 LEU A N 1
ATOM 1309 C CA . LEU A 1 156 ? 8.119 0.545 -15.838 1.00 65.12 156 LEU A CA 1
ATOM 1310 C C . LEU A 1 156 ? 7.030 -0.269 -15.128 1.00 65.12 156 LEU A C 1
ATOM 1312 O O . LEU A 1 156 ? 7.339 -1.207 -14.399 1.00 65.12 156 LEU A O 1
ATOM 1316 N N . ILE A 1 157 ? 5.756 0.092 -15.322 1.00 65.12 157 ILE A N 1
ATOM 1317 C CA . ILE A 1 157 ? 4.631 -0.654 -14.743 1.00 65.12 157 ILE A CA 1
ATOM 1318 C C . ILE A 1 157 ? 4.619 -2.083 -15.297 1.00 65.12 157 ILE A C 1
ATOM 1320 O O . ILE A 1 157 ? 4.480 -3.026 -14.523 1.00 65.12 157 ILE A O 1
ATOM 1324 N N . ASN A 1 158 ? 4.823 -2.249 -16.605 1.00 67.56 158 ASN A N 1
ATOM 1325 C CA . ASN A 1 158 ? 4.888 -3.569 -17.230 1.00 67.56 158 ASN A CA 1
ATOM 1326 C C . ASN A 1 158 ? 6.079 -4.392 -16.719 1.00 67.56 158 ASN A C 1
ATOM 1328 O O . ASN A 1 158 ? 5.924 -5.579 -16.444 1.00 67.56 158 ASN A O 1
ATOM 1332 N N . ASP A 1 159 ? 7.251 -3.784 -16.557 1.00 69.12 159 ASP A N 1
ATOM 1333 C CA . ASP A 1 159 ? 8.445 -4.470 -16.062 1.00 69.12 159 ASP A CA 1
ATOM 1334 C C . ASP A 1 159 ? 8.271 -4.867 -14.584 1.00 69.12 159 ASP A C 1
ATOM 1336 O O . ASP A 1 159 ? 8.604 -5.985 -14.205 1.00 69.12 159 ASP A O 1
ATOM 1340 N N . LEU A 1 160 ? 7.664 -4.005 -13.757 1.00 66.38 160 LEU A N 1
ATOM 1341 C CA . LEU A 1 160 ? 7.314 -4.312 -12.362 1.00 66.38 160 LEU A CA 1
ATOM 1342 C C . LEU A 1 160 ? 6.364 -5.511 -12.253 1.00 66.38 160 LEU A C 1
ATOM 1344 O O . LEU A 1 160 ? 6.592 -6.383 -11.414 1.00 66.38 160 LEU A O 1
ATOM 1348 N N . VAL A 1 161 ? 5.340 -5.566 -13.111 1.00 65.38 161 VAL A N 1
ATOM 1349 C CA . VAL A 1 161 ? 4.384 -6.685 -13.189 1.00 65.38 161 VAL A CA 1
ATOM 1350 C C . VAL A 1 161 ? 5.068 -7.993 -13.591 1.00 65.38 161 VAL A C 1
ATOM 1352 O O . VAL A 1 161 ? 4.730 -9.042 -13.055 1.00 65.38 161 VAL A O 1
ATOM 1355 N N . ASN A 1 162 ? 6.039 -7.936 -14.505 1.00 63.62 162 ASN A N 1
ATOM 1356 C CA . ASN A 1 162 ? 6.670 -9.121 -15.095 1.00 63.62 162 ASN A CA 1
ATOM 1357 C C . ASN A 1 162 ? 8.004 -9.519 -14.435 1.00 63.62 162 ASN A C 1
ATOM 1359 O O . ASN A 1 162 ? 8.675 -10.431 -14.914 1.00 63.62 162 ASN A O 1
ATOM 1363 N N . SER A 1 163 ? 8.427 -8.830 -13.373 1.00 57.81 163 SER A N 1
ATOM 1364 C CA . SER A 1 163 ? 9.744 -9.039 -12.763 1.00 57.81 163 SER A CA 1
ATOM 1365 C C . SER A 1 163 ? 9.750 -10.103 -11.656 1.00 57.81 163 SER A C 1
ATOM 1367 O O . SER A 1 163 ? 9.112 -9.944 -10.618 1.00 57.81 163 SER A O 1
ATOM 1369 N N . GLU A 1 164 ? 10.563 -11.150 -11.824 1.00 53.28 164 GLU A N 1
ATOM 1370 C CA . GLU A 1 164 ? 10.980 -12.086 -10.760 1.00 53.28 164 GLU A CA 1
ATOM 1371 C C . GLU A 1 164 ? 12.211 -11.546 -9.998 1.00 53.28 164 GLU A C 1
ATOM 1373 O O . GLU A 1 164 ? 13.214 -12.236 -9.827 1.00 53.28 164 GLU A O 1
ATOM 1378 N N . ILE A 1 165 ? 12.214 -10.266 -9.607 1.00 50.09 165 ILE A N 1
ATOM 1379 C CA . ILE A 1 165 ? 13.385 -9.679 -8.933 1.00 50.09 165 ILE A CA 1
ATOM 1380 C C . ILE A 1 165 ? 13.382 -10.087 -7.453 1.00 50.09 165 ILE A C 1
ATOM 1382 O O . ILE A 1 165 ? 12.653 -9.517 -6.639 1.00 50.09 165 ILE A O 1
ATOM 1386 N N . GLU A 1 166 ? 14.241 -11.043 -7.088 1.00 44.84 166 GLU A N 1
ATOM 1387 C CA . GLU A 1 166 ? 14.625 -11.274 -5.694 1.00 44.84 166 GLU A CA 1
ATOM 1388 C C . GLU A 1 166 ? 15.477 -10.096 -5.196 1.00 44.84 166 GLU A C 1
ATOM 1390 O O . GLU A 1 166 ? 16.538 -9.772 -5.727 1.00 44.84 166 GLU A O 1
ATOM 1395 N N . PHE A 1 167 ? 15.011 -9.434 -4.137 1.00 43.50 167 PHE A N 1
ATOM 1396 C CA . PHE A 1 167 ? 15.595 -8.200 -3.598 1.00 43.50 167 PHE A CA 1
ATOM 1397 C C . PHE A 1 167 ? 16.977 -8.382 -2.935 1.00 43.50 167 PHE A C 1
ATOM 1399 O O . PHE A 1 167 ? 17.517 -7.424 -2.379 1.00 43.50 167 PHE A O 1
ATOM 1406 N N . ALA A 1 168 ? 17.568 -9.581 -2.993 1.00 39.34 168 ALA A N 1
ATOM 1407 C CA . ALA A 1 168 ? 18.928 -9.821 -2.513 1.00 39.34 168 ALA A CA 1
ATOM 1408 C C . ALA A 1 168 ? 19.963 -8.945 -3.248 1.00 39.34 168 ALA A C 1
ATOM 1410 O O . ALA A 1 168 ? 20.981 -8.586 -2.658 1.00 39.34 168 ALA A O 1
ATOM 1411 N N . ASP A 1 169 ? 19.660 -8.506 -4.474 1.00 38.50 169 ASP A N 1
ATOM 1412 C CA . ASP A 1 169 ? 20.545 -7.653 -5.276 1.00 38.50 169 ASP A CA 1
ATOM 1413 C C . ASP A 1 169 ? 20.302 -6.141 -5.107 1.00 38.50 169 ASP A C 1
ATOM 1415 O O . ASP A 1 169 ? 21.023 -5.321 -5.682 1.00 38.50 169 ASP A O 1
ATOM 1419 N N . VAL A 1 170 ? 19.346 -5.731 -4.263 1.00 43.12 170 VAL A N 1
ATOM 1420 C CA . VAL A 1 170 ? 19.135 -4.318 -3.895 1.00 43.12 170 VAL A CA 1
ATOM 1421 C C . VAL A 1 170 ? 19.488 -4.105 -2.421 1.00 43.12 170 VAL A C 1
ATOM 1423 O O . VAL A 1 170 ? 18.727 -3.557 -1.626 1.00 43.12 170 VAL A O 1
ATOM 1426 N N . ILE A 1 171 ? 20.706 -4.500 -2.043 1.00 38.22 171 ILE A N 1
ATOM 1427 C CA . ILE A 1 171 ? 21.368 -3.993 -0.831 1.00 38.22 171 ILE A CA 1
ATOM 1428 C C . ILE A 1 171 ? 21.888 -2.581 -1.124 1.00 38.22 171 ILE A C 1
ATOM 1430 O O . ILE A 1 171 ? 23.084 -2.355 -1.261 1.00 38.22 171 ILE A O 1
ATOM 1434 N N . LEU A 1 172 ? 20.989 -1.613 -1.259 1.00 37.78 172 LEU A N 1
ATOM 1435 C CA . LEU A 1 172 ? 21.298 -0.181 -1.312 1.00 37.78 172 LEU A CA 1
ATOM 1436 C C . LEU A 1 172 ? 20.016 0.520 -0.818 1.00 37.78 172 LEU A C 1
ATOM 1438 O O . LEU A 1 172 ? 19.001 0.461 -1.497 1.00 37.78 172 LEU A O 1
ATOM 1442 N N . PHE A 1 173 ? 19.920 1.115 0.372 1.00 36.84 173 PHE A N 1
ATOM 1443 C CA . PHE A 1 173 ? 20.753 2.191 0.896 1.00 36.84 173 PHE A CA 1
ATOM 1444 C C . PHE A 1 173 ? 20.588 2.326 2.421 1.00 36.84 173 PHE A C 1
ATOM 1446 O O . PHE A 1 173 ? 19.488 2.195 2.960 1.00 36.84 173 PHE A O 1
ATOM 1453 N N . LYS A 1 174 ? 21.715 2.616 3.071 1.00 30.52 174 LYS A N 1
ATOM 1454 C CA . LYS A 1 174 ? 21.856 3.158 4.424 1.00 30.52 174 LYS A CA 1
ATOM 1455 C C . LYS A 1 174 ? 21.836 4.684 4.362 1.00 30.52 174 LYS A C 1
ATOM 1457 O O . LYS A 1 174 ? 22.243 5.205 3.298 1.00 30.52 174 LYS A O 1
#